Protein AF-A0AAV9DBD2-F1 (afdb_monomer)

Nearest PDB structures (foldseek):
  6ygj-assembly1_A  TM=3.162E-01  e=4.764E+00  Homo sapiens
  5ok9-assembly1_A  TM=3.037E-01  e=5.818E+00  Homo sapiens
  6t80-assembly1_A  TM=2.877E-01  e=7.104E+00  Homo sapiens
  4u7i-assembly1_A  TM=2.795E-01  e=8.253E+00  Homo sapiens

Mean predicted aligned error: 8.35 Å

Sequence (134 aa):
MDALISSFNASEMLESGPLILAWAVFLRLILSLPEEEEYNILKEIDHIGYARQSIEARSLEFLFDILCNDILMDPDGPVSGFLSVLRTFISSFVASYDMTHQFIDNSTNVILISFAKFMGER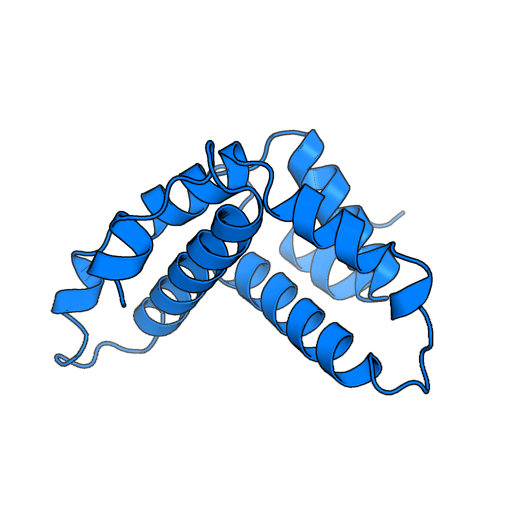RRFACNFGIKIV

Radius of gyration: 15.5 Å; Cα contacts (8 Å, |Δi|>4): 100; chains: 1; bounding box: 45×33×37 Å

Secondary structure (DSSP, 8-state):
-HHHHTT--TTT-TTHHHHHHHHHHHHHHHHTS---GGGHHHHTS-HHHHHHHHHHTTHHHHHHHHHT-GGG--TTSTTHHHHHHHHHHHHHHHHHS-TTTTT--HHHHHHHHHHHHHTT-HHHHHHHTT----

Foldseek 3Di:
DLVVLVPDDLVVPVQSLLVLLLVLLVLLVVVPDDDDVVCPVSVPRPSLVSNQNSLVSVVLVVLLVVVPDPVLPPCPDPNVVVLVVSLVSLVSSLVRDPPPPRHDDPVNVVSSCVNCVSNVVNPVVCVSNVNDDD

pLDDT: mean 77.08, std 14.4, range [32.75, 95.25]

Structure (mmCIF, N/CA/C/O backbone):
data_AF-A0AAV9DBD2-F1
#
_entry.id   AF-A0AAV9DBD2-F1
#
loop_
_atom_site.group_PDB
_atom_site.id
_atom_site.type_symbol
_atom_site.label_atom_id
_atom_site.label_alt_id
_atom_site.label_comp_id
_atom_site.label_asym_id
_atom_site.label_entity_id
_atom_site.label_seq_id
_atom_site.pdbx_PDB_ins_code
_atom_site.Cartn_x
_atom_site.Cartn_y
_atom_site.Cartn_z
_atom_site.occupancy
_atom_site.B_iso_or_equiv
_atom_site.auth_seq_id
_atom_site.auth_comp_id
_atom_site.auth_asym_id
_atom_site.auth_atom_id
_atom_site.pdbx_PDB_model_num
ATOM 1 N N . MET A 1 1 ? -16.478 -3.084 -0.289 1.00 89.25 1 MET A N 1
ATOM 2 C CA . MET A 1 1 ? -15.027 -3.079 -0.565 1.00 89.25 1 MET A CA 1
ATOM 3 C C . MET A 1 1 ? -14.296 -3.921 0.452 1.00 89.25 1 MET A C 1
ATOM 5 O O . MET A 1 1 ? -13.691 -4.891 0.031 1.00 89.25 1 MET A O 1
ATOM 9 N N . ASP A 1 2 ? -14.436 -3.634 1.750 1.00 91.94 2 ASP A N 1
ATOM 10 C CA . ASP A 1 2 ? -13.740 -4.382 2.804 1.00 91.94 2 ASP A CA 1
ATOM 11 C C . ASP A 1 2 ? -13.865 -5.908 2.673 1.00 91.94 2 ASP A C 1
ATOM 13 O O . ASP A 1 2 ? -12.870 -6.553 2.386 1.00 91.94 2 ASP A O 1
ATOM 17 N N . ALA A 1 3 ? -15.085 -6.459 2.676 1.00 91.94 3 ALA A N 1
ATOM 18 C CA . ALA A 1 3 ? -15.320 -7.902 2.512 1.00 91.94 3 ALA A CA 1
ATOM 19 C C . ALA A 1 3 ? -14.679 -8.538 1.257 1.00 91.94 3 ALA A C 1
ATOM 21 O O . ALA A 1 3 ? -14.362 -9.725 1.258 1.00 91.94 3 ALA A O 1
ATOM 22 N N . LEU A 1 4 ? -14.496 -7.765 0.180 1.00 92.50 4 LEU A N 1
ATOM 23 C CA . LEU A 1 4 ? -13.817 -8.235 -1.029 1.00 92.50 4 LEU A CA 1
ATOM 24 C C . LEU A 1 4 ? -12.302 -8.274 -0.813 1.00 92.50 4 LEU A C 1
ATOM 26 O O . LEU A 1 4 ? -11.675 -9.280 -1.123 1.00 92.50 4 LEU A O 1
ATOM 30 N N . ILE A 1 5 ? -11.726 -7.224 -0.227 1.00 91.75 5 ILE A N 1
ATOM 31 C CA . ILE A 1 5 ? -10.295 -7.169 0.095 1.00 91.75 5 ILE A CA 1
ATOM 32 C C . ILE A 1 5 ? -9.931 -8.214 1.158 1.00 91.75 5 ILE A C 1
ATOM 34 O O . ILE A 1 5 ? -8.902 -8.865 1.026 1.00 91.75 5 ILE A O 1
ATOM 38 N N . SER A 1 6 ? -10.798 -8.469 2.144 1.00 90.06 6 SER A N 1
ATOM 39 C CA . SER A 1 6 ? -10.595 -9.528 3.146 1.00 90.06 6 SER A CA 1
ATOM 40 C C . SER A 1 6 ? -10.525 -10.930 2.536 1.00 90.06 6 SER A C 1
ATOM 42 O O . SER A 1 6 ? -9.962 -11.834 3.146 1.00 90.06 6 SER A O 1
ATOM 44 N N . SER A 1 7 ? -11.120 -11.132 1.355 1.00 91.38 7 SER A N 1
ATOM 45 C CA . SER A 1 7 ? -11.084 -12.417 0.647 1.00 91.38 7 SER A CA 1
ATOM 46 C C . SER A 1 7 ? -9.794 -12.636 -0.146 1.00 91.38 7 SER A C 1
ATOM 48 O O . SER A 1 7 ? -9.552 -13.742 -0.626 1.00 91.38 7 SER A O 1
ATOM 50 N N . PHE A 1 8 ? -8.968 -11.598 -0.306 1.00 90.38 8 PHE A N 1
ATOM 51 C CA . PHE A 1 8 ? -7.730 -11.695 -1.062 1.00 90.38 8 PHE A CA 1
ATOM 52 C C . PHE A 1 8 ? -6.641 -12.402 -0.265 1.00 90.38 8 PHE A C 1
ATOM 54 O O . PHE A 1 8 ? -6.411 -12.127 0.914 1.00 90.38 8 PHE A O 1
ATOM 61 N N . ASN A 1 9 ? -5.910 -13.271 -0.959 1.00 83.88 9 ASN A N 1
ATOM 62 C CA . ASN A 1 9 ? -4.719 -13.903 -0.429 1.00 83.88 9 ASN A CA 1
ATOM 63 C C . ASN A 1 9 ? -3.484 -13.432 -1.206 1.00 83.88 9 ASN A C 1
ATOM 65 O O . ASN A 1 9 ? -3.169 -13.941 -2.281 1.00 83.88 9 ASN A O 1
ATOM 69 N N . ALA A 1 10 ? -2.745 -12.497 -0.612 1.00 78.62 10 ALA A N 1
ATOM 70 C CA . ALA A 1 10 ? -1.517 -11.954 -1.186 1.00 78.62 10 ALA A CA 1
ATOM 71 C C . ALA A 1 10 ? -0.379 -12.979 -1.336 1.00 78.62 10 ALA A C 1
ATOM 73 O O . ALA A 1 10 ? 0.552 -12.743 -2.101 1.00 78.62 10 ALA A O 1
ATOM 74 N N . SER A 1 11 ? -0.469 -14.135 -0.665 1.00 75.31 11 SER A N 1
ATOM 75 C CA . SER A 1 11 ? 0.470 -15.248 -0.868 1.00 75.31 11 SER A CA 1
ATOM 76 C C . SER A 1 11 ? 0.154 -16.100 -2.104 1.00 75.31 11 SER A C 1
ATOM 78 O O . SER A 1 11 ? 1.054 -16.732 -2.652 1.00 75.31 11 SER A O 1
ATOM 80 N N . GLU A 1 12 ? -1.100 -16.101 -2.565 1.00 80.06 12 GLU A N 1
ATOM 81 C CA . GLU A 1 12 ? -1.549 -16.854 -3.746 1.00 80.06 12 GLU A CA 1
ATOM 82 C C . GLU A 1 12 ? -1.609 -15.977 -5.002 1.00 80.06 12 GLU A C 1
ATOM 84 O O . GLU A 1 12 ? -1.350 -16.454 -6.106 1.00 80.06 12 GLU A O 1
ATOM 89 N N . MET A 1 13 ? -1.932 -14.691 -4.838 1.00 83.62 13 MET A N 1
ATOM 90 C CA . MET A 1 13 ? -2.059 -13.714 -5.918 1.00 83.62 13 MET A CA 1
ATOM 91 C C . MET A 1 13 ? -1.176 -12.502 -5.640 1.00 83.62 13 MET A C 1
ATOM 93 O O . MET A 1 13 ? -1.562 -11.612 -4.879 1.00 83.62 13 MET A O 1
ATOM 97 N N . LEU A 1 14 ? -0.011 -12.440 -6.290 1.00 80.25 14 LEU A N 1
ATOM 98 C CA . LEU A 1 14 ? 0.958 -11.352 -6.104 1.00 80.25 14 LEU A CA 1
ATOM 99 C C . LEU A 1 14 ? 0.346 -9.967 -6.371 1.00 80.25 14 LEU A C 1
ATOM 101 O O . LEU A 1 14 ? 0.628 -9.023 -5.636 1.00 80.25 14 LEU A O 1
ATOM 105 N N . GLU A 1 15 ? -0.553 -9.841 -7.355 1.00 85.00 15 GLU A N 1
ATOM 106 C CA . GLU A 1 15 ? -1.185 -8.551 -7.674 1.00 85.00 15 GLU A CA 1
ATOM 107 C C . GLU A 1 15 ? -2.196 -8.096 -6.611 1.00 85.00 15 GLU A C 1
ATOM 109 O O . GLU A 1 15 ? -2.563 -6.920 -6.563 1.00 85.00 15 GLU A O 1
ATOM 114 N N . SER A 1 16 ? -2.643 -9.000 -5.732 1.00 90.62 16 SER A N 1
ATOM 115 C CA . SER A 1 16 ? -3.591 -8.650 -4.673 1.00 90.62 16 SER A CA 1
ATOM 116 C C . SER A 1 16 ? -2.941 -7.858 -3.539 1.00 90.62 16 SER A C 1
ATOM 118 O O . SER A 1 16 ? -3.617 -7.057 -2.895 1.00 90.62 16 SER A O 1
ATOM 120 N N . GLY A 1 17 ? -1.625 -7.988 -3.350 1.00 91.94 17 GLY A N 1
ATOM 121 C CA . GLY A 1 17 ? -0.867 -7.233 -2.355 1.00 91.94 17 GLY A CA 1
ATOM 122 C C . GLY A 1 17 ? -1.003 -5.708 -2.518 1.00 91.94 17 GLY A C 1
ATOM 123 O O . GLY A 1 17 ? -1.506 -5.044 -1.607 1.00 91.94 17 GLY A O 1
ATOM 124 N N . PRO A 1 18 ? -0.663 -5.131 -3.687 1.00 92.50 18 PRO A N 1
ATOM 125 C CA . PRO A 1 18 ? -0.877 -3.710 -3.962 1.00 92.50 18 PRO A CA 1
ATOM 126 C C . PRO A 1 18 ? -2.331 -3.245 -3.805 1.00 92.50 18 PRO A C 1
ATOM 128 O O . PRO A 1 18 ? -2.565 -2.111 -3.386 1.00 92.50 18 PRO A O 1
ATOM 131 N N . LEU A 1 19 ? -3.314 -4.102 -4.108 1.00 93.31 19 LEU A N 1
ATOM 132 C CA . LEU A 1 19 ? -4.736 -3.785 -3.927 1.00 93.31 19 LEU A CA 1
ATOM 133 C C . LEU A 1 19 ? -5.121 -3.708 -2.444 1.00 93.31 19 LEU A C 1
ATOM 135 O O . LEU A 1 19 ? -5.828 -2.784 -2.038 1.00 93.31 19 LEU A O 1
ATOM 139 N N . ILE A 1 20 ? -4.617 -4.637 -1.628 1.00 94.56 20 ILE A N 1
ATOM 140 C CA . ILE A 1 20 ? -4.770 -4.611 -0.168 1.00 94.56 20 ILE A CA 1
ATOM 141 C C . ILE A 1 20 ? -4.107 -3.347 0.403 1.00 94.56 20 ILE A C 1
ATOM 143 O O . ILE A 1 20 ? -4.716 -2.655 1.222 1.00 94.56 20 ILE A O 1
ATOM 147 N N . LEU A 1 21 ? -2.909 -2.984 -0.077 1.00 93.56 21 LEU A N 1
ATOM 148 C CA . LEU A 1 21 ? -2.231 -1.746 0.328 1.00 93.56 21 LEU A CA 1
ATOM 149 C C . LEU A 1 21 ? -3.052 -0.506 -0.016 1.00 93.56 21 LEU A C 1
ATOM 151 O O . LEU A 1 21 ? -3.181 0.401 0.804 1.00 93.56 21 LEU A O 1
ATOM 155 N N . ALA A 1 22 ? -3.612 -0.465 -1.227 1.00 94.25 22 ALA A N 1
ATOM 156 C CA . ALA A 1 22 ? -4.443 0.640 -1.683 1.00 94.25 22 ALA A CA 1
ATOM 157 C C . ALA A 1 22 ? -5.667 0.836 -0.787 1.00 94.25 22 ALA A C 1
ATOM 159 O O . ALA A 1 22 ? -5.984 1.970 -0.418 1.00 94.25 22 ALA A O 1
ATOM 160 N N . TRP A 1 23 ? -6.309 -0.260 -0.376 1.00 95.25 23 TRP A N 1
ATOM 161 C CA . TRP A 1 23 ? -7.424 -0.211 0.565 1.00 95.25 23 TRP A CA 1
ATOM 162 C C . TRP A 1 23 ? -7.002 0.297 1.947 1.00 95.25 23 TRP A C 1
ATOM 164 O O . TRP A 1 23 ? -7.652 1.185 2.497 1.00 95.25 23 TRP A O 1
ATOM 174 N N . ALA A 1 24 ? -5.878 -0.193 2.474 1.00 93.88 24 ALA A N 1
ATOM 175 C CA . ALA A 1 24 ? -5.335 0.243 3.758 1.00 93.88 24 ALA A CA 1
ATOM 176 C C . ALA A 1 24 ? -5.049 1.758 3.781 1.00 93.88 24 ALA A C 1
ATOM 178 O O . ALA A 1 24 ? -5.511 2.477 4.670 1.00 93.88 24 ALA A O 1
ATOM 179 N N . VAL A 1 25 ? -4.363 2.265 2.750 1.00 93.31 25 VAL A N 1
ATOM 180 C CA . VAL A 1 25 ? -4.059 3.697 2.590 1.00 93.31 25 VAL A CA 1
ATOM 181 C C . VAL A 1 25 ? -5.329 4.526 2.475 1.00 93.31 25 VAL A C 1
ATOM 183 O O . VAL A 1 25 ? -5.440 5.559 3.130 1.00 93.31 25 VAL A O 1
ATOM 186 N N . PHE A 1 26 ? -6.304 4.074 1.686 1.00 93.00 26 PHE A N 1
ATOM 187 C CA . PHE A 1 26 ? -7.583 4.763 1.556 1.00 93.00 26 PHE A CA 1
ATOM 188 C C . PHE A 1 26 ? -8.297 4.896 2.907 1.00 93.00 26 PHE A C 1
ATOM 190 O O . PHE A 1 26 ? -8.676 6.003 3.287 1.00 93.00 26 PHE A O 1
ATOM 197 N N . LEU A 1 27 ? -8.421 3.797 3.658 1.00 92.50 27 LEU A N 1
ATOM 198 C CA . LEU A 1 27 ? -9.020 3.811 4.994 1.00 92.50 27 LEU A CA 1
ATOM 199 C C . LEU A 1 27 ? -8.294 4.789 5.911 1.00 92.50 27 LEU A C 1
ATOM 201 O O . LEU A 1 27 ? -8.929 5.601 6.577 1.00 92.50 27 LEU A O 1
ATOM 205 N N . ARG A 1 28 ? -6.959 4.758 5.910 1.00 91.25 28 ARG A N 1
ATOM 206 C CA . ARG A 1 28 ? -6.148 5.641 6.749 1.00 91.25 28 ARG A CA 1
ATOM 207 C C . ARG A 1 28 ? -6.347 7.117 6.416 1.00 91.25 28 ARG A C 1
ATOM 209 O O . ARG A 1 28 ? -6.444 7.927 7.335 1.00 91.25 28 ARG A O 1
ATOM 216 N N . LEU A 1 29 ? -6.443 7.458 5.132 1.00 89.81 29 LEU A N 1
ATOM 217 C CA . LEU A 1 29 ? -6.730 8.820 4.689 1.00 89.81 29 LEU A CA 1
ATOM 218 C C . LEU A 1 29 ? -8.123 9.272 5.138 1.00 89.81 29 LEU A C 1
ATOM 220 O O . LEU A 1 29 ? -8.242 10.353 5.708 1.00 89.81 29 LEU A O 1
ATOM 224 N N . ILE A 1 30 ? -9.158 8.450 4.945 1.00 89.38 30 ILE A N 1
ATOM 225 C CA . ILE A 1 30 ? -10.523 8.788 5.380 1.00 89.38 30 ILE A CA 1
ATOM 226 C C . ILE A 1 30 ? -10.588 8.961 6.901 1.00 89.38 30 ILE A C 1
ATOM 228 O O . ILE A 1 30 ? -11.131 9.948 7.383 1.00 89.38 30 ILE A O 1
ATOM 232 N N . LEU A 1 31 ? -9.962 8.057 7.658 1.00 87.44 31 LEU A N 1
ATOM 233 C CA . LEU A 1 31 ? -9.902 8.125 9.120 1.00 87.44 31 LEU A CA 1
ATOM 234 C C . LEU A 1 31 ? -9.083 9.314 9.652 1.00 87.44 31 LEU A C 1
ATOM 236 O O . LEU A 1 31 ? -9.169 9.620 10.839 1.00 87.44 31 LEU A O 1
ATOM 240 N N . SER A 1 32 ? -8.282 9.972 8.806 1.00 85.81 32 SER A N 1
ATOM 241 C CA . SER A 1 32 ? -7.544 11.192 9.163 1.00 85.81 32 SER A CA 1
ATOM 242 C C . SER A 1 32 ? -8.365 12.476 9.007 1.00 85.81 32 SER A C 1
ATOM 244 O O . SER A 1 32 ? -7.927 13.538 9.457 1.00 85.81 32 SER A O 1
ATOM 246 N N . LEU A 1 33 ? -9.537 12.396 8.369 1.00 85.75 33 LEU A N 1
ATOM 247 C CA . LEU A 1 33 ? -10.442 13.530 8.229 1.00 85.75 33 LEU A CA 1
ATOM 248 C C . LEU A 1 33 ? -11.080 13.880 9.588 1.00 85.75 33 LEU A C 1
ATOM 250 O O . LEU A 1 33 ? -11.198 13.009 10.453 1.00 85.75 33 LEU A O 1
ATOM 254 N N . PRO A 1 34 ? -11.485 15.148 9.799 1.00 82.12 34 PRO A N 1
ATOM 255 C CA . PRO A 1 34 ? -12.207 15.556 11.002 1.00 82.12 34 PRO A CA 1
ATOM 256 C C . PRO A 1 34 ? -13.434 14.668 11.235 1.00 82.12 34 PRO A C 1
ATOM 258 O O . PRO A 1 34 ? -14.089 14.267 10.276 1.00 82.12 34 PRO A O 1
ATOM 261 N N . GLU A 1 35 ? -13.720 14.347 12.499 1.00 66.94 35 GLU A N 1
ATOM 262 C CA . GLU A 1 35 ? -14.751 13.370 12.857 1.00 66.94 35 GLU A CA 1
ATOM 263 C C . GLU A 1 35 ? -16.143 13.787 12.360 1.00 66.94 35 GLU A C 1
ATOM 265 O O . GLU A 1 35 ? -16.793 14.654 12.938 1.00 66.94 35 GLU A O 1
ATOM 270 N N . GLU A 1 36 ? -16.609 13.119 11.308 1.00 64.50 36 GLU A N 1
ATOM 271 C CA . GLU A 1 36 ? -18.017 13.048 10.923 1.00 64.50 36 GLU A CA 1
ATOM 272 C C . GLU A 1 36 ? -18.550 11.694 11.422 1.00 64.50 36 GLU A C 1
ATOM 274 O O . GLU A 1 36 ? -17.899 10.656 11.251 1.00 64.50 36 GLU A O 1
ATOM 279 N N . GLU A 1 37 ? -19.732 11.676 12.045 1.00 64.81 37 GLU A N 1
ATOM 280 C CA . GLU A 1 37 ? -20.354 10.455 12.591 1.00 64.81 37 GLU A CA 1
ATOM 281 C C . GLU A 1 37 ? -20.548 9.344 11.530 1.00 64.81 37 GLU A C 1
ATOM 283 O O . GLU A 1 37 ? -20.658 8.165 11.877 1.00 64.81 37 GLU A O 1
ATOM 288 N N . GLU A 1 38 ? -20.520 9.697 10.238 1.00 64.94 38 GLU A N 1
ATOM 289 C CA . GLU A 1 38 ? -20.659 8.790 9.089 1.00 64.94 38 GLU A CA 1
ATOM 290 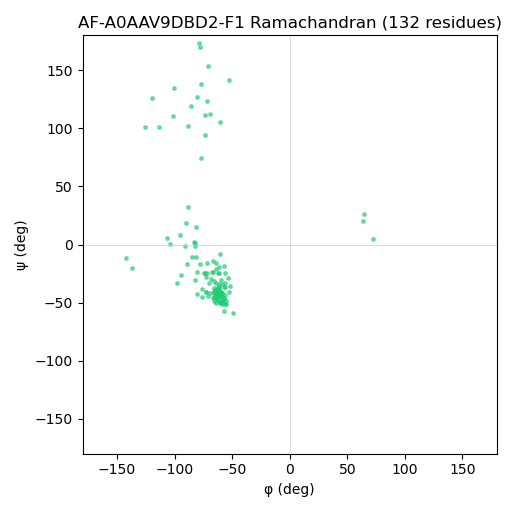C C . GLU A 1 38 ? -19.549 7.729 8.967 1.00 64.94 38 GLU A C 1
ATOM 292 O O . GLU A 1 38 ? -19.791 6.661 8.401 1.00 64.94 38 GLU A O 1
ATOM 297 N N . TYR A 1 39 ? -18.347 7.952 9.514 1.00 69.88 39 TYR A N 1
ATOM 298 C CA . TYR A 1 39 ? -17.206 7.039 9.317 1.00 69.88 39 TYR A CA 1
ATOM 299 C C . TYR A 1 39 ? -17.009 6.004 10.437 1.00 69.88 39 TYR A C 1
ATOM 301 O O . TYR A 1 39 ? -16.012 5.280 10.431 1.00 69.88 39 TYR A O 1
ATOM 309 N N . ASN A 1 40 ? -17.939 5.890 11.392 1.00 74.19 40 ASN A N 1
ATOM 310 C CA . ASN A 1 40 ? -17.790 4.992 12.548 1.00 74.19 40 ASN A CA 1
ATOM 311 C C . ASN A 1 40 ? -17.572 3.519 12.163 1.00 74.19 40 ASN A C 1
ATOM 313 O O . ASN A 1 40 ? -16.746 2.852 12.777 1.00 74.19 40 ASN A O 1
ATOM 317 N N . ILE A 1 41 ? -18.224 3.033 11.103 1.00 82.31 41 ILE A N 1
ATOM 318 C CA . ILE A 1 41 ? -18.048 1.654 10.610 1.00 82.31 41 ILE A CA 1
ATOM 319 C C . ILE A 1 41 ? -16.626 1.432 10.062 1.00 82.31 41 ILE A C 1
ATOM 321 O O . ILE A 1 41 ? -16.076 0.341 10.171 1.00 82.31 41 ILE A O 1
ATOM 325 N N . LEU A 1 42 ? -15.988 2.466 9.501 1.00 86.00 42 LEU A N 1
ATOM 326 C CA . LEU A 1 42 ? -14.629 2.358 8.959 1.00 86.00 42 LEU A CA 1
ATOM 327 C C . LEU A 1 42 ? -13.566 2.271 10.060 1.00 86.00 42 LEU A C 1
ATOM 329 O O . LEU A 1 42 ? -12.495 1.721 9.814 1.00 86.00 42 LEU A O 1
ATOM 333 N N . LYS A 1 43 ? -13.856 2.779 11.267 1.00 84.12 43 LYS A N 1
ATOM 334 C CA . LYS A 1 43 ? -12.960 2.678 12.434 1.00 84.12 43 LYS A CA 1
ATOM 335 C C . LYS A 1 43 ? -12.808 1.233 12.929 1.00 84.12 43 LYS A C 1
ATOM 337 O O . LYS A 1 43 ? -11.807 0.926 13.569 1.00 84.12 43 LYS A O 1
ATOM 342 N N . GLU A 1 44 ? -13.775 0.361 12.639 1.00 88.75 44 GLU A N 1
ATOM 343 C CA . GLU A 1 44 ? -13.733 -1.064 13.004 1.00 88.75 44 GLU A CA 1
ATOM 344 C C . GLU A 1 44 ? -12.837 -1.890 12.068 1.00 88.75 44 GLU A C 1
ATOM 346 O O . GLU A 1 44 ? -12.437 -3.001 12.413 1.00 88.75 44 GLU A O 1
ATOM 351 N N . ILE A 1 45 ? -12.502 -1.353 10.891 1.00 92.81 45 ILE A N 1
ATOM 352 C CA . ILE A 1 45 ? -11.694 -2.054 9.897 1.00 92.81 45 ILE A CA 1
ATOM 353 C C . ILE A 1 45 ? -10.210 -1.961 10.268 1.00 92.81 45 ILE A C 1
ATOM 355 O O . ILE A 1 45 ? -9.654 -0.870 10.422 1.00 92.81 45 ILE A O 1
ATOM 359 N N . ASP A 1 46 ? -9.530 -3.111 10.334 1.00 91.31 46 ASP A N 1
ATOM 360 C CA . ASP A 1 46 ? -8.101 -3.185 10.652 1.00 91.31 46 ASP A CA 1
ATOM 361 C C . ASP A 1 46 ? -7.206 -2.790 9.462 1.00 91.31 46 ASP A C 1
ATOM 363 O O . ASP A 1 46 ? -6.536 -3.600 8.817 1.00 91.31 46 ASP A O 1
ATOM 367 N N . HIS A 1 47 ? -7.152 -1.486 9.192 1.00 91.81 47 HIS A N 1
ATOM 368 C CA . HIS A 1 47 ? -6.270 -0.909 8.177 1.00 91.81 47 HIS A CA 1
ATOM 369 C C . HIS A 1 47 ? -4.766 -1.141 8.447 1.00 91.81 47 HIS A C 1
ATOM 371 O O . HIS A 1 47 ? -3.961 -1.023 7.523 1.00 91.81 47 HIS A O 1
ATOM 377 N N . ILE A 1 48 ? -4.357 -1.455 9.686 1.00 89.94 48 ILE A N 1
ATOM 378 C CA . ILE A 1 48 ? -2.954 -1.735 10.033 1.00 89.94 48 ILE A CA 1
ATOM 379 C C . ILE A 1 48 ? -2.634 -3.178 9.650 1.00 89.94 48 ILE A C 1
ATOM 381 O O . ILE A 1 48 ? -1.594 -3.430 9.043 1.00 89.94 48 ILE A O 1
ATOM 385 N N . GLY A 1 49 ? -3.549 -4.105 9.939 1.00 90.44 49 GLY A N 1
ATOM 386 C CA . GLY A 1 49 ? -3.482 -5.496 9.508 1.00 90.44 49 GLY A CA 1
ATOM 387 C C . GLY A 1 49 ? -3.346 -5.625 7.995 1.00 90.44 49 GLY A C 1
ATOM 388 O O . GLY A 1 49 ? -2.421 -6.292 7.532 1.00 90.44 49 GLY A O 1
ATOM 389 N N . TYR A 1 50 ? -4.178 -4.914 7.224 1.00 92.94 50 TYR A N 1
ATOM 390 C CA . TYR A 1 50 ? -4.062 -4.898 5.761 1.00 92.94 50 TYR A CA 1
ATOM 391 C C . TYR A 1 50 ? -2.733 -4.316 5.273 1.00 92.94 50 TYR A C 1
ATOM 393 O O . TYR A 1 50 ? -2.089 -4.912 4.409 1.00 92.94 50 TYR A O 1
ATOM 401 N N . ALA A 1 51 ? -2.290 -3.183 5.832 1.00 90.06 51 ALA A N 1
ATOM 402 C CA . ALA A 1 51 ? -1.000 -2.602 5.466 1.00 90.06 51 ALA A CA 1
ATOM 403 C C . ALA A 1 51 ? 0.137 -3.602 5.721 1.00 90.06 51 ALA A C 1
ATOM 405 O O . ALA A 1 51 ? 0.919 -3.877 4.813 1.00 90.06 51 ALA A O 1
ATOM 406 N N . ARG A 1 52 ? 0.177 -4.219 6.909 1.00 87.88 52 ARG A N 1
ATOM 407 C CA . ARG A 1 52 ? 1.185 -5.226 7.265 1.00 87.88 52 ARG A CA 1
ATOM 408 C C . ARG A 1 52 ? 1.161 -6.415 6.311 1.00 87.88 52 ARG A C 1
ATOM 410 O O . ARG A 1 52 ? 2.202 -6.749 5.759 1.00 87.88 52 ARG A O 1
ATOM 417 N N . GLN A 1 53 ? -0.012 -7.004 6.081 1.00 88.88 53 GLN A N 1
ATOM 418 C CA . GLN A 1 53 ? -0.175 -8.150 5.185 1.00 88.88 53 GLN A CA 1
ATOM 419 C C . GLN A 1 53 ? 0.343 -7.837 3.777 1.00 88.88 53 GLN A C 1
ATOM 421 O O . GLN A 1 53 ? 1.040 -8.646 3.172 1.00 88.88 53 GLN A O 1
ATOM 426 N N . SER A 1 54 ? 0.036 -6.649 3.258 1.00 90.75 54 SER A N 1
ATOM 427 C CA . SER A 1 54 ? 0.540 -6.208 1.960 1.00 90.75 54 SER A CA 1
ATOM 428 C C . SER A 1 54 ? 2.071 -6.091 1.941 1.00 90.75 54 SER A C 1
ATOM 430 O O . SER A 1 54 ? 2.706 -6.492 0.962 1.00 90.75 54 SER A O 1
ATOM 432 N N . ILE A 1 55 ? 2.672 -5.506 2.982 1.00 87.12 55 ILE A N 1
ATOM 433 C CA . ILE A 1 55 ? 4.129 -5.336 3.056 1.00 87.12 55 ILE A CA 1
ATOM 434 C C . ILE A 1 55 ? 4.826 -6.695 3.153 1.00 87.12 55 ILE A C 1
ATOM 436 O O . ILE A 1 55 ? 5.759 -6.947 2.395 1.00 87.12 55 ILE A O 1
ATOM 440 N N . GLU A 1 56 ? 4.326 -7.600 3.997 1.00 86.38 56 GLU A N 1
ATOM 441 C CA . GLU A 1 56 ? 4.811 -8.984 4.096 1.00 86.38 56 GLU A CA 1
ATOM 442 C C . GLU A 1 56 ? 4.695 -9.730 2.758 1.00 86.38 56 GLU A C 1
ATOM 444 O O . GLU A 1 56 ? 5.565 -10.524 2.402 1.00 86.38 56 GLU A O 1
ATOM 449 N N . ALA A 1 57 ? 3.660 -9.423 1.975 1.00 88.94 57 ALA A N 1
ATOM 450 C CA . ALA A 1 57 ? 3.461 -9.953 0.633 1.00 88.94 57 ALA A CA 1
ATOM 451 C C . ALA A 1 57 ? 4.264 -9.233 -0.463 1.00 88.94 57 ALA A C 1
ATOM 453 O O . ALA A 1 57 ? 3.978 -9.416 -1.645 1.00 88.94 57 ALA A O 1
ATOM 454 N N . ARG A 1 58 ? 5.277 -8.433 -0.103 1.00 89.69 58 ARG A N 1
ATOM 455 C CA . ARG A 1 58 ? 6.232 -7.851 -1.062 1.00 89.69 58 ARG A CA 1
ATOM 456 C C . ARG A 1 58 ? 5.598 -6.871 -2.058 1.00 89.69 58 ARG A C 1
ATOM 458 O O . A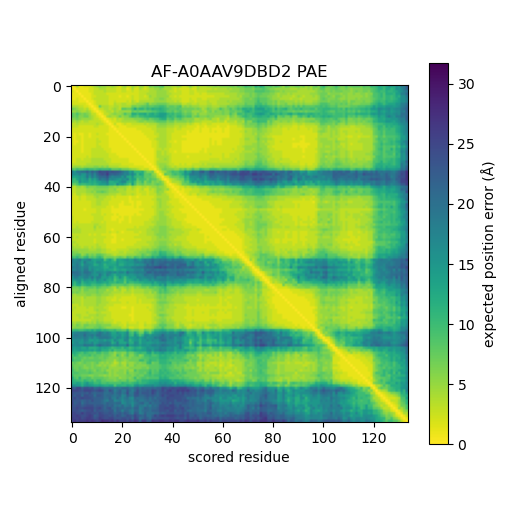RG A 1 58 ? 6.118 -6.630 -3.146 1.00 89.69 58 ARG A O 1
ATOM 465 N N . SER A 1 59 ? 4.483 -6.241 -1.681 1.00 89.94 59 SER A N 1
ATOM 466 C CA . SER A 1 59 ? 3.699 -5.376 -2.581 1.00 89.94 59 SER A CA 1
ATOM 467 C C . SER A 1 59 ? 4.467 -4.159 -3.092 1.00 89.94 59 SER A C 1
ATOM 469 O O . SER A 1 59 ? 4.267 -3.729 -4.225 1.00 89.94 59 SER A O 1
ATOM 471 N N . LEU A 1 60 ? 5.359 -3.593 -2.274 1.00 87.69 60 LEU A N 1
ATOM 472 C CA . LEU A 1 60 ? 6.198 -2.469 -2.696 1.00 87.69 60 LEU A CA 1
ATOM 473 C C . LEU A 1 60 ? 7.247 -2.894 -3.724 1.00 87.69 60 LEU A C 1
ATOM 475 O O . LEU A 1 60 ? 7.566 -2.111 -4.610 1.00 87.69 60 LEU A O 1
ATOM 479 N N . GLU A 1 61 ? 7.751 -4.121 -3.635 1.00 88.06 61 GLU A N 1
ATOM 480 C CA . GLU A 1 61 ? 8.704 -4.673 -4.603 1.00 88.06 61 GLU A CA 1
ATOM 481 C C . GLU A 1 61 ? 7.995 -4.936 -5.922 1.00 88.06 61 GLU A C 1
ATOM 483 O O . GLU A 1 61 ? 8.459 -4.487 -6.960 1.00 88.06 61 GLU A O 1
ATOM 488 N N . PHE A 1 62 ? 6.801 -5.524 -5.866 1.00 88.81 62 PHE A N 1
ATOM 489 C CA . PHE A 1 62 ? 5.957 -5.705 -7.041 1.00 88.81 62 PHE A CA 1
ATOM 490 C C . PHE A 1 62 ? 5.650 -4.373 -7.752 1.00 88.81 62 PHE A C 1
ATOM 492 O O . PHE A 1 62 ? 5.800 -4.256 -8.967 1.00 88.81 62 PHE A O 1
ATOM 499 N N . LEU A 1 63 ? 5.265 -3.334 -7.002 1.00 87.06 63 LEU A N 1
ATOM 500 C CA . LEU A 1 63 ? 5.037 -1.996 -7.562 1.00 87.06 63 LEU A CA 1
ATOM 501 C C . LEU A 1 63 ? 6.317 -1.372 -8.133 1.00 87.06 63 LEU A C 1
ATOM 503 O O . LEU A 1 63 ? 6.249 -0.611 -9.099 1.00 87.06 63 LEU A O 1
ATOM 507 N N . PHE A 1 64 ? 7.472 -1.672 -7.539 1.00 84.38 64 PHE A N 1
ATOM 508 C CA . PHE A 1 64 ? 8.763 -1.170 -7.995 1.00 84.38 64 PHE A CA 1
ATOM 509 C C . PHE A 1 64 ? 9.191 -1.861 -9.291 1.00 84.38 64 PHE A C 1
ATOM 511 O O . PHE A 1 64 ? 9.635 -1.193 -10.218 1.00 84.38 64 PHE A O 1
ATOM 518 N N . ASP A 1 65 ? 8.973 -3.169 -9.398 1.00 85.25 65 ASP A N 1
ATOM 519 C CA . ASP A 1 65 ? 9.248 -3.947 -10.605 1.00 85.25 65 ASP A CA 1
ATOM 520 C C . ASP A 1 65 ? 8.378 -3.483 -11.779 1.00 85.25 65 ASP A C 1
ATOM 522 O O . ASP A 1 65 ? 8.867 -3.358 -12.903 1.00 85.25 65 ASP A O 1
ATOM 526 N N . ILE A 1 66 ? 7.106 -3.150 -11.520 1.00 81.25 66 ILE A N 1
ATOM 527 C CA . ILE A 1 66 ? 6.241 -2.496 -12.512 1.00 81.25 66 ILE A CA 1
ATOM 528 C C . ILE A 1 66 ? 6.856 -1.163 -12.938 1.00 81.25 66 ILE A C 1
ATOM 530 O O . ILE A 1 66 ? 6.990 -0.902 -14.129 1.00 81.25 66 ILE A O 1
ATOM 534 N N . LEU A 1 67 ? 7.252 -0.328 -11.978 1.00 76.56 67 LEU A N 1
ATOM 535 C CA . LEU A 1 67 ? 7.805 0.999 -12.241 1.00 76.56 67 LEU A CA 1
ATOM 536 C C . LEU A 1 67 ? 9.101 0.959 -13.064 1.00 76.56 67 LEU A C 1
ATOM 538 O O . LEU A 1 67 ? 9.320 1.823 -13.908 1.00 76.56 67 LEU A O 1
ATOM 542 N N . CYS A 1 68 ? 9.949 -0.036 -12.817 1.00 74.81 68 CYS A N 1
ATOM 543 C CA . CYS A 1 68 ? 11.206 -0.244 -13.527 1.00 74.81 68 CYS A CA 1
ATOM 544 C C . CYS A 1 68 ? 11.049 -0.997 -14.854 1.00 74.81 68 CYS A C 1
ATOM 546 O O . CYS A 1 68 ? 12.051 -1.262 -15.513 1.00 74.81 68 CYS A O 1
ATOM 548 N N . ASN A 1 69 ? 9.828 -1.346 -15.262 1.00 76.56 69 ASN A N 1
ATOM 549 C CA . ASN A 1 69 ? 9.596 -2.003 -16.536 1.00 76.56 69 ASN A CA 1
ATOM 550 C C . ASN A 1 69 ? 9.791 -1.019 -17.702 1.00 76.56 69 ASN A C 1
ATOM 552 O O . ASN A 1 69 ? 9.099 -0.004 -17.788 1.00 76.56 69 ASN A O 1
ATOM 556 N N . ASP A 1 70 ? 10.683 -1.359 -18.636 1.00 63.94 70 ASP A N 1
ATOM 557 C CA . ASP A 1 70 ? 11.052 -0.519 -19.786 1.00 63.94 70 ASP A CA 1
ATOM 558 C C . ASP A 1 70 ? 9.858 -0.098 -20.666 1.00 63.94 70 ASP A C 1
ATOM 560 O O . ASP A 1 70 ? 9.905 0.947 -21.312 1.00 63.94 70 ASP A O 1
ATOM 564 N N . ILE A 1 71 ? 8.758 -0.863 -20.666 1.00 64.38 71 ILE A N 1
ATOM 565 C CA . ILE A 1 71 ? 7.531 -0.534 -21.414 1.00 64.38 71 ILE A CA 1
ATOM 566 C C . ILE A 1 71 ? 6.836 0.703 -20.825 1.00 64.38 71 ILE A C 1
ATOM 568 O O . ILE A 1 71 ? 6.178 1.450 -21.548 1.00 64.38 71 ILE A O 1
ATOM 572 N N . LEU A 1 72 ? 6.979 0.935 -19.517 1.00 60.84 72 LEU A N 1
ATOM 573 C CA . LEU A 1 72 ? 6.360 2.063 -18.823 1.00 60.84 72 LEU A CA 1
ATOM 574 C C . LEU A 1 72 ? 7.251 3.315 -18.784 1.00 60.84 72 LEU A C 1
ATOM 576 O O . LEU A 1 72 ? 6.823 4.352 -18.281 1.00 60.84 72 LEU A O 1
ATOM 580 N N . MET A 1 73 ? 8.464 3.234 -19.340 1.00 61.53 73 MET A N 1
ATOM 581 C CA . MET A 1 73 ? 9.493 4.281 -19.298 1.00 61.53 73 MET A CA 1
ATOM 582 C C . MET A 1 73 ? 9.421 5.278 -20.465 1.00 61.53 73 MET A C 1
ATOM 584 O O . MET A 1 73 ? 10.397 5.982 -20.719 1.00 61.53 73 MET A O 1
ATOM 588 N N . ASP A 1 74 ? 8.285 5.371 -21.164 1.00 68.06 74 ASP A N 1
ATOM 589 C CA . ASP A 1 74 ? 8.025 6.447 -22.127 1.00 68.06 74 ASP A CA 1
ATOM 590 C C . ASP A 1 74 ? 7.381 7.654 -21.408 1.00 68.06 74 ASP A C 1
ATOM 592 O O . ASP A 1 74 ? 6.184 7.613 -21.091 1.00 68.06 74 ASP A O 1
ATOM 596 N N . PRO A 1 75 ? 8.144 8.726 -21.115 1.00 59.28 75 PRO A N 1
ATOM 597 C CA . PRO A 1 75 ? 7.652 9.875 -20.356 1.00 59.28 75 PRO A CA 1
ATOM 598 C C . PRO A 1 75 ? 6.574 10.677 -21.097 1.00 59.28 75 PRO A C 1
ATOM 600 O O . PRO A 1 75 ? 5.764 11.328 -20.437 1.00 59.28 75 PRO A O 1
ATOM 603 N N . ASP A 1 76 ? 6.533 10.599 -22.430 1.00 67.94 76 ASP A N 1
ATOM 604 C CA . ASP A 1 76 ? 5.544 11.272 -23.283 1.00 67.94 76 ASP A CA 1
ATOM 605 C C . ASP A 1 76 ? 4.469 10.297 -23.801 1.00 67.94 76 ASP A C 1
ATOM 607 O O . ASP A 1 76 ? 3.536 10.680 -24.514 1.00 67.94 76 ASP A O 1
ATOM 611 N N . GLY A 1 77 ? 4.580 9.026 -23.414 1.00 69.94 77 GLY A N 1
ATOM 612 C CA . GLY A 1 77 ? 3.684 7.961 -23.814 1.00 69.94 77 GLY A CA 1
ATOM 613 C C . GLY A 1 77 ? 2.360 7.950 -23.041 1.00 69.94 77 GLY A C 1
ATOM 614 O O . GLY A 1 77 ? 2.183 8.643 -22.029 1.00 69.94 77 GLY A O 1
ATOM 615 N N . PRO A 1 78 ? 1.418 7.078 -23.449 1.00 66.62 78 PRO A N 1
ATOM 616 C CA . PRO A 1 78 ? 0.119 6.901 -22.788 1.00 66.62 78 PRO A CA 1
ATOM 617 C C . PRO A 1 78 ? 0.231 6.438 -21.323 1.00 66.62 78 PRO A C 1
ATOM 619 O O . PRO A 1 78 ? -0.767 6.396 -20.605 1.00 66.62 78 PRO A O 1
ATOM 622 N N . VAL A 1 79 ? 1.442 6.093 -20.874 1.00 69.81 79 VAL A N 1
ATOM 623 C CA . VAL A 1 79 ? 1.734 5.560 -19.544 1.00 69.81 79 VAL A CA 1
ATOM 624 C C . VAL A 1 79 ? 2.024 6.645 -18.497 1.00 69.81 79 VAL A C 1
ATOM 626 O O . VAL A 1 79 ? 1.894 6.398 -17.296 1.00 69.81 79 VAL A O 1
ATOM 629 N N . SER A 1 80 ? 2.322 7.875 -18.921 1.00 70.62 80 SER A N 1
ATOM 630 C CA . SER A 1 80 ? 2.607 9.014 -18.030 1.00 70.62 80 SER A CA 1
ATOM 631 C C . SER A 1 80 ? 1.523 9.249 -16.961 1.00 70.62 80 SER A C 1
ATOM 633 O O . SER A 1 80 ? 1.834 9.560 -15.806 1.00 70.62 80 SER A O 1
ATOM 635 N N . GLY A 1 81 ? 0.250 9.012 -17.301 1.00 75.19 81 GLY A N 1
ATOM 636 C CA . GLY A 1 81 ? -0.874 9.069 -16.363 1.00 75.19 81 GLY A CA 1
ATOM 637 C C . GLY A 1 81 ? -0.800 8.016 -15.249 1.00 75.19 81 GLY A C 1
ATOM 638 O O . GLY A 1 81 ? -1.026 8.343 -14.083 1.00 75.19 81 GLY A O 1
ATOM 639 N N . PHE A 1 82 ? -0.411 6.777 -15.568 1.00 78.12 82 PHE A N 1
ATOM 640 C CA . PHE A 1 82 ? -0.243 5.714 -14.569 1.00 78.12 82 PHE A CA 1
ATOM 641 C C . PHE A 1 82 ? 0.900 6.023 -13.603 1.00 78.12 82 PHE A C 1
ATOM 643 O O . PHE A 1 82 ? 0.749 5.834 -12.397 1.00 78.12 82 PHE A O 1
ATOM 650 N N . LEU A 1 83 ? 2.008 6.575 -14.107 1.00 76.19 83 LEU A N 1
ATOM 651 C CA . LEU A 1 83 ? 3.127 7.008 -13.266 1.00 76.19 83 LEU A CA 1
ATOM 652 C C . LEU A 1 83 ? 2.715 8.119 -12.295 1.00 76.19 83 LEU A C 1
ATOM 654 O O . LEU A 1 83 ? 3.159 8.127 -11.147 1.00 76.19 83 LEU A O 1
ATOM 658 N N . SER A 1 84 ? 1.843 9.037 -12.725 1.00 78.62 84 SER A N 1
ATOM 659 C CA . SER A 1 84 ? 1.284 10.057 -11.835 1.00 78.62 84 SER A CA 1
ATOM 660 C C . SER A 1 84 ? 0.431 9.436 -10.729 1.00 78.62 84 SER A C 1
ATOM 662 O O . SER A 1 84 ? 0.581 9.813 -9.570 1.00 78.62 84 SER A O 1
ATOM 664 N N . VAL A 1 85 ? -0.437 8.476 -11.066 1.00 85.19 85 VAL A N 1
ATOM 665 C CA . VAL A 1 85 ? -1.280 7.773 -10.084 1.00 85.19 85 VAL A CA 1
ATOM 666 C C . VAL A 1 85 ? -0.421 7.010 -9.081 1.00 85.19 85 VAL A C 1
ATOM 668 O O . VAL A 1 85 ? -0.628 7.144 -7.877 1.00 85.19 85 VAL A O 1
ATOM 671 N N . LEU A 1 86 ? 0.579 6.266 -9.558 1.00 83.38 86 LEU A N 1
ATOM 672 C CA . LEU A 1 86 ? 1.488 5.514 -8.698 1.00 83.38 86 LEU A CA 1
ATOM 673 C C . LEU A 1 86 ? 2.298 6.444 -7.787 1.00 83.38 86 LEU A C 1
ATOM 675 O O . LEU A 1 86 ? 2.429 6.169 -6.598 1.00 83.38 86 LEU A O 1
ATOM 679 N N . ARG A 1 87 ? 2.767 7.589 -8.299 1.00 79.38 87 ARG A N 1
ATOM 680 C CA . ARG A 1 87 ? 3.451 8.603 -7.485 1.00 79.38 87 ARG A CA 1
ATOM 681 C C . ARG A 1 87 ? 2.558 9.138 -6.378 1.00 79.38 87 ARG A C 1
ATOM 683 O O . ARG A 1 87 ? 2.974 9.157 -5.223 1.00 79.38 87 ARG A O 1
ATOM 690 N N . THR A 1 88 ? 1.336 9.545 -6.713 1.00 86.06 88 THR A N 1
ATOM 691 C CA . THR A 1 88 ? 0.369 10.016 -5.719 1.00 86.06 88 THR A CA 1
ATOM 692 C C . THR A 1 88 ? 0.086 8.935 -4.686 1.00 86.06 88 THR A C 1
ATOM 694 O O . THR A 1 88 ? 0.123 9.221 -3.495 1.00 86.06 88 THR A O 1
ATOM 697 N N . PHE A 1 89 ? -0.120 7.694 -5.124 1.00 88.19 89 PHE A N 1
ATOM 698 C CA . PHE A 1 89 ? -0.371 6.571 -4.234 1.00 88.19 89 PHE A CA 1
ATOM 699 C C . PHE A 1 89 ? 0.779 6.339 -3.244 1.00 88.19 89 PHE A C 1
ATOM 701 O O . PHE A 1 89 ? 0.544 6.284 -2.038 1.00 88.19 89 PHE A O 1
ATOM 708 N N . ILE A 1 90 ? 2.021 6.269 -3.730 1.00 83.69 90 ILE A N 1
ATOM 709 C CA . ILE A 1 90 ? 3.204 6.067 -2.885 1.00 83.69 90 ILE A CA 1
ATOM 710 C C . ILE A 1 90 ? 3.387 7.241 -1.911 1.00 83.69 90 ILE A C 1
ATOM 712 O O . ILE A 1 90 ? 3.636 7.019 -0.727 1.00 83.69 90 ILE A O 1
ATOM 716 N N . SER A 1 91 ? 3.198 8.484 -2.358 1.00 82.44 91 SER A N 1
ATOM 717 C CA . SER A 1 91 ? 3.268 9.655 -1.473 1.00 82.44 91 SER A CA 1
ATOM 718 C C . SER A 1 91 ? 2.157 9.654 -0.416 1.00 82.44 91 SER A C 1
ATOM 720 O O . SER A 1 91 ? 2.417 9.975 0.744 1.00 82.44 91 SER A O 1
ATOM 722 N N . SER A 1 92 ? 0.939 9.245 -0.777 1.00 86.94 92 SER A N 1
ATOM 723 C CA . SER A 1 92 ? -0.170 9.070 0.163 1.00 86.94 92 SER A CA 1
ATOM 724 C C . SER A 1 92 ? 0.110 7.971 1.181 1.00 86.94 92 SER A C 1
ATOM 726 O O . SER A 1 92 ? -0.114 8.195 2.366 1.00 86.94 92 SER A O 1
ATOM 728 N N . PHE A 1 93 ? 0.637 6.821 0.758 1.00 87.12 93 PHE A N 1
ATOM 729 C CA . PHE A 1 93 ? 1.033 5.731 1.654 1.00 87.12 93 PHE A CA 1
ATOM 730 C C . PHE A 1 93 ? 2.028 6.215 2.712 1.00 87.12 93 PHE A C 1
ATOM 732 O O . PHE A 1 93 ? 1.787 6.072 3.910 1.00 87.12 93 PHE A O 1
ATOM 739 N N . VAL A 1 94 ? 3.088 6.879 2.257 1.00 80.44 94 VAL A N 1
ATOM 740 C CA . VAL A 1 94 ? 4.120 7.472 3.111 1.00 80.44 94 VAL A CA 1
ATOM 741 C C . VAL A 1 94 ? 3.568 8.506 4.084 1.00 80.44 94 VAL A C 1
ATOM 743 O O . VAL A 1 94 ? 3.980 8.537 5.236 1.00 80.44 94 VAL A O 1
ATOM 746 N N . ALA A 1 95 ? 2.654 9.365 3.635 1.00 80.88 95 ALA A N 1
ATOM 747 C CA . ALA A 1 95 ? 2.059 10.383 4.495 1.00 80.88 95 ALA A CA 1
ATOM 748 C C . ALA A 1 95 ? 1.066 9.794 5.513 1.00 80.88 95 ALA A C 1
ATOM 750 O O . ALA A 1 95 ? 0.867 10.363 6.583 1.00 80.88 95 ALA A O 1
ATOM 751 N N . SER A 1 96 ? 0.430 8.672 5.173 1.00 82.81 96 SER A N 1
ATOM 752 C CA . SER A 1 96 ? -0.645 8.060 5.961 1.00 82.81 96 SER A CA 1
ATOM 753 C C . SER A 1 96 ? -0.127 7.205 7.117 1.00 82.81 96 SER A C 1
ATOM 755 O O . SER A 1 96 ? -0.791 7.096 8.154 1.00 82.81 96 SER A O 1
ATOM 757 N N . TYR A 1 97 ? 1.055 6.610 6.950 1.00 80.00 97 TYR A N 1
ATOM 758 C CA . TYR A 1 97 ? 1.657 5.700 7.916 1.00 80.00 97 TYR A CA 1
ATOM 759 C C . TYR A 1 97 ? 3.004 6.230 8.404 1.00 80.00 97 TYR A C 1
ATOM 761 O O . TYR A 1 97 ? 3.910 6.482 7.613 1.00 80.00 97 TYR A O 1
ATOM 769 N N . ASP A 1 98 ? 3.164 6.338 9.726 1.00 70.06 98 ASP A N 1
ATOM 770 C CA . ASP A 1 98 ? 4.479 6.559 10.326 1.00 70.06 98 ASP A CA 1
ATOM 771 C C . ASP A 1 98 ? 5.272 5.253 10.252 1.00 70.06 98 ASP A C 1
ATOM 773 O O . ASP A 1 98 ? 5.140 4.335 11.069 1.00 70.06 98 ASP A O 1
ATOM 777 N N . MET A 1 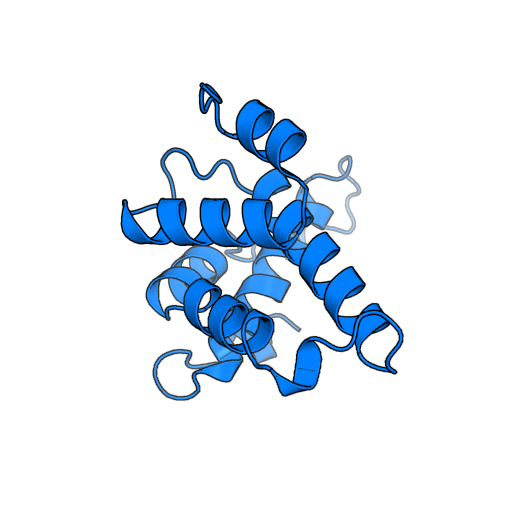99 ? 6.060 5.141 9.191 1.00 62.41 99 MET A N 1
ATOM 778 C CA . MET A 1 99 ? 6.740 3.900 8.872 1.00 62.41 99 MET A CA 1
ATOM 779 C C . MET A 1 99 ? 8.045 3.682 9.643 1.00 62.41 99 MET A C 1
ATOM 781 O O . MET A 1 99 ? 8.687 2.652 9.462 1.00 62.41 99 MET A O 1
ATOM 785 N N . THR A 1 100 ? 8.431 4.601 10.531 1.00 56.16 100 THR A N 1
ATOM 786 C CA . THR A 1 100 ? 9.683 4.491 11.296 1.00 56.16 100 THR A CA 1
ATOM 787 C C . THR A 1 100 ? 9.719 3.293 12.251 1.00 56.16 100 THR A C 1
ATOM 789 O O . THR A 1 100 ? 10.810 2.856 12.609 1.00 56.16 100 THR A O 1
ATOM 792 N N . HIS A 1 101 ? 8.562 2.740 12.643 1.00 56.34 101 HIS A N 1
ATOM 793 C CA . HIS A 1 101 ? 8.489 1.629 13.605 1.00 56.34 101 HIS A CA 1
ATOM 794 C C . HIS A 1 101 ? 7.504 0.501 13.252 1.00 56.34 101 HIS A C 1
ATOM 796 O O . HIS A 1 101 ? 7.636 -0.589 13.801 1.00 56.34 101 HIS A O 1
ATOM 802 N N . GLN A 1 102 ? 6.509 0.726 12.383 1.00 58.09 102 GLN A N 1
ATOM 803 C CA . GLN A 1 102 ? 5.378 -0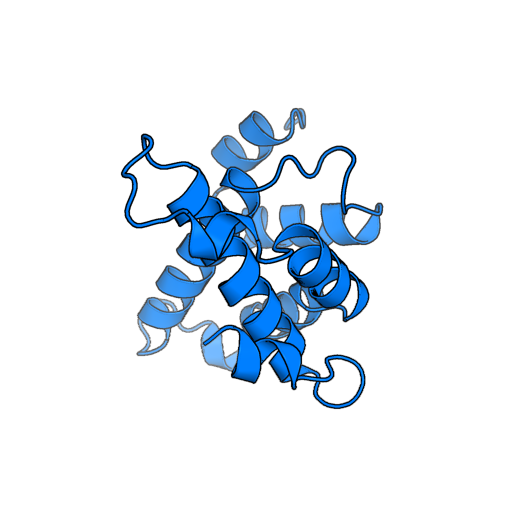.210 12.251 1.00 58.09 102 GLN A CA 1
ATOM 804 C C . GLN A 1 102 ? 5.520 -1.264 11.139 1.00 58.09 102 GLN A C 1
ATOM 806 O O . GLN A 1 102 ? 4.928 -2.333 11.263 1.00 58.09 102 GLN A O 1
ATOM 811 N N . PHE A 1 103 ? 6.285 -0.995 10.073 1.00 59.88 103 PHE A N 1
ATOM 812 C CA . PHE A 1 103 ? 6.263 -1.842 8.863 1.00 59.88 103 PHE A CA 1
ATOM 813 C C . PHE A 1 103 ? 7.617 -2.053 8.181 1.00 59.88 103 PHE A C 1
ATOM 815 O O . PHE A 1 103 ? 7.718 -2.874 7.277 1.00 59.88 103 PHE A O 1
ATOM 822 N N . ILE A 1 104 ? 8.646 -1.295 8.558 1.00 58.38 104 ILE A N 1
ATOM 823 C CA . ILE A 1 104 ? 9.863 -1.192 7.757 1.00 58.38 104 ILE A CA 1
ATOM 824 C C . ILE A 1 104 ? 10.975 -2.060 8.332 1.00 58.38 104 ILE A C 1
ATOM 826 O O . ILE A 1 104 ? 11.582 -1.749 9.356 1.00 58.38 104 ILE A O 1
ATOM 830 N N . ASP A 1 105 ? 11.288 -3.119 7.597 1.00 67.81 105 ASP A N 1
ATOM 831 C CA . ASP A 1 105 ? 12.617 -3.705 7.600 1.00 67.81 105 ASP A CA 1
ATOM 832 C C . ASP A 1 105 ? 13.580 -2.863 6.732 1.00 67.81 105 ASP A C 1
ATOM 834 O O . ASP A 1 105 ? 13.194 -1.939 6.006 1.00 67.81 105 ASP A O 1
ATOM 838 N N . ASN A 1 106 ? 14.879 -3.155 6.806 1.00 67.56 106 ASN A N 1
ATOM 839 C CA . ASN A 1 106 ? 15.882 -2.394 6.059 1.00 67.56 106 ASN A CA 1
ATOM 840 C C . ASN A 1 106 ? 15.645 -2.445 4.528 1.00 67.56 106 ASN A C 1
ATOM 842 O O . ASN A 1 106 ? 15.948 -1.480 3.828 1.00 67.56 106 ASN A O 1
ATOM 846 N N . SER A 1 107 ? 15.067 -3.536 4.013 1.00 70.38 107 SER A N 1
ATOM 847 C CA . SER A 1 107 ? 14.699 -3.730 2.600 1.00 70.38 107 SER A CA 1
ATOM 848 C C . SER A 1 107 ? 13.626 -2.747 2.142 1.00 70.38 107 SER A C 1
ATOM 850 O O . SER A 1 107 ? 13.810 -2.045 1.146 1.00 70.38 107 SER A O 1
ATOM 852 N N . THR A 1 108 ? 12.538 -2.638 2.898 1.00 73.62 108 THR A N 1
ATOM 853 C CA . THR A 1 108 ? 11.396 -1.769 2.596 1.00 73.62 108 THR A CA 1
ATOM 854 C C . THR A 1 108 ? 11.824 -0.305 2.515 1.00 73.62 108 THR A C 1
ATOM 856 O O . THR A 1 108 ? 11.446 0.420 1.592 1.00 73.62 108 THR A O 1
ATOM 859 N N . ASN A 1 109 ? 12.703 0.113 3.428 1.00 75.88 109 ASN A N 1
ATOM 860 C CA . ASN A 1 109 ? 13.311 1.443 3.418 1.00 75.88 109 ASN A CA 1
ATOM 861 C C . ASN A 1 109 ? 14.078 1.721 2.118 1.00 75.88 109 ASN A C 1
ATOM 863 O O . ASN A 1 109 ? 13.929 2.782 1.509 1.00 75.88 109 ASN A O 1
ATOM 867 N N . VAL A 1 110 ? 14.895 0.765 1.670 1.00 76.50 110 VAL A N 1
ATOM 868 C CA . VAL A 1 110 ? 15.676 0.890 0.431 1.00 76.50 110 VAL A CA 1
ATOM 869 C C . VAL A 1 110 ? 14.767 1.012 -0.791 1.00 76.50 110 VAL A C 1
ATOM 871 O O . VAL A 1 110 ? 15.053 1.813 -1.687 1.00 76.50 110 VAL A O 1
ATOM 874 N N . ILE A 1 111 ? 13.657 0.277 -0.822 1.00 81.06 111 ILE A N 1
ATOM 875 C CA . ILE A 1 111 ? 12.680 0.332 -1.914 1.00 81.06 111 ILE A CA 1
ATOM 876 C C . ILE A 1 111 ? 11.986 1.694 -1.950 1.00 81.06 111 ILE A C 1
ATOM 878 O O . ILE A 1 111 ? 11.943 2.328 -3.000 1.00 81.06 111 ILE A O 1
ATOM 882 N N . LEU A 1 112 ? 11.534 2.216 -0.809 1.00 77.38 112 LEU A N 1
ATOM 883 C CA . LEU A 1 112 ? 10.915 3.545 -0.723 1.00 77.38 112 LEU A CA 1
ATOM 884 C C . LEU A 1 112 ? 11.873 4.669 -1.133 1.00 77.38 112 LEU A C 1
ATOM 886 O O . LEU A 1 112 ? 11.486 5.599 -1.843 1.00 77.38 112 LEU A O 1
ATOM 890 N N . ILE A 1 113 ? 13.147 4.568 -0.747 1.00 77.06 113 ILE A N 1
ATOM 891 C CA . ILE A 1 113 ? 14.190 5.492 -1.209 1.00 77.06 113 ILE A CA 1
ATOM 892 C C . ILE A 1 113 ? 14.384 5.369 -2.727 1.00 77.06 113 ILE A C 1
ATOM 894 O O . ILE A 1 113 ? 14.574 6.381 -3.406 1.00 77.06 113 ILE A O 1
ATOM 898 N N . SER A 1 114 ? 14.339 4.154 -3.272 1.00 78.81 114 SER A N 1
ATOM 899 C CA . SER A 1 114 ? 14.457 3.906 -4.714 1.00 78.81 114 SER A CA 1
ATOM 900 C C . SER A 1 114 ? 13.267 4.481 -5.486 1.00 78.81 114 SER A C 1
ATOM 902 O O . SER A 1 114 ? 13.481 5.179 -6.477 1.00 78.81 114 SER A O 1
ATOM 904 N N . PHE A 1 115 ? 12.042 4.327 -4.975 1.00 78.44 115 PHE A N 1
ATOM 905 C CA . PHE A 1 115 ? 10.848 5.008 -5.481 1.00 78.44 115 PHE A CA 1
ATOM 906 C C . PHE A 1 115 ? 11.023 6.529 -5.484 1.00 78.44 115 PHE A C 1
ATOM 908 O O . PHE A 1 115 ? 10.833 7.178 -6.510 1.00 78.44 115 PHE A O 1
ATOM 915 N N . ALA A 1 116 ? 11.446 7.116 -4.363 1.00 73.19 116 ALA A N 1
ATOM 916 C CA . ALA A 1 116 ? 11.644 8.560 -4.259 1.00 73.19 116 ALA A CA 1
ATOM 917 C C . ALA A 1 116 ? 12.708 9.085 -5.239 1.00 73.19 116 ALA A C 1
ATOM 919 O O . ALA A 1 116 ? 12.570 10.180 -5.791 1.00 73.19 116 ALA A O 1
ATOM 920 N N . LYS A 1 117 ? 13.773 8.306 -5.474 1.00 74.06 117 LYS A N 1
ATOM 921 C CA . LYS A 1 117 ? 14.802 8.620 -6.473 1.00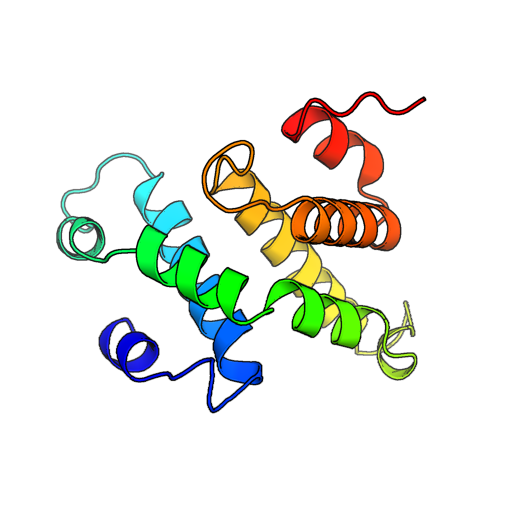 74.06 117 LYS A CA 1
ATOM 922 C C . LYS A 1 117 ? 14.240 8.571 -7.888 1.00 74.06 117 LYS A C 1
ATOM 924 O O . LYS A 1 117 ? 14.463 9.525 -8.630 1.00 74.06 117 LYS A O 1
ATOM 929 N N . PHE A 1 118 ? 13.517 7.506 -8.228 1.00 71.19 118 PHE A N 1
ATOM 930 C CA . PHE A 1 118 ? 12.893 7.333 -9.537 1.00 71.19 118 PHE A CA 1
ATOM 931 C C . PHE A 1 118 ? 11.908 8.469 -9.842 1.00 71.19 118 PHE A C 1
ATOM 933 O O . PHE A 1 118 ? 11.915 9.043 -10.924 1.00 71.19 118 PHE A O 1
ATOM 940 N N . MET A 1 119 ? 11.104 8.860 -8.854 1.00 67.69 119 MET A N 1
ATOM 941 C CA . MET A 1 119 ? 10.068 9.882 -9.019 1.00 67.69 119 MET A CA 1
ATOM 942 C C . MET A 1 119 ? 10.592 11.324 -8.924 1.00 67.69 119 MET A C 1
ATOM 944 O O . MET A 1 119 ? 9.812 12.264 -9.053 1.00 67.69 119 MET A O 1
ATOM 948 N N . GLY A 1 120 ? 11.892 11.526 -8.677 1.00 66.50 120 GLY A N 1
ATOM 949 C CA . GLY A 1 120 ? 12.491 12.855 -8.517 1.00 66.50 120 GLY A CA 1
ATOM 950 C C . GLY A 1 120 ? 12.131 13.574 -7.206 1.00 66.50 120 GLY A C 1
ATOM 951 O O . GLY A 1 120 ? 12.565 14.705 -6.987 1.00 66.50 120 GLY A O 1
ATOM 952 N N . GLU A 1 121 ? 11.407 12.932 -6.284 1.00 60.50 121 GLU A N 1
ATOM 953 C CA . GLU A 1 121 ? 10.877 13.534 -5.049 1.00 60.50 121 GLU A CA 1
ATOM 954 C C . GLU A 1 121 ? 11.848 13.479 -3.848 1.00 60.50 121 GLU A C 1
ATOM 956 O O . GLU A 1 121 ? 11.434 13.419 -2.688 1.00 60.50 121 GLU A O 1
ATOM 961 N N . ARG A 1 122 ? 13.167 13.545 -4.092 1.00 53.06 122 ARG A N 1
ATOM 962 C CA . ARG A 1 122 ? 14.199 13.316 -3.053 1.00 53.06 122 ARG A CA 1
ATOM 963 C C . ARG A 1 122 ? 14.024 14.174 -1.792 1.00 53.06 122 ARG A C 1
ATOM 965 O O . ARG A 1 122 ? 14.227 13.676 -0.692 1.00 53.06 122 ARG A O 1
ATOM 972 N N . ARG A 1 123 ? 13.668 15.460 -1.933 1.00 48.84 123 ARG A N 1
ATOM 973 C CA . ARG A 1 123 ? 13.643 16.413 -0.803 1.00 48.84 123 ARG A CA 1
ATOM 974 C C . ARG A 1 123 ? 12.441 16.233 0.129 1.00 48.84 123 ARG A C 1
ATOM 976 O O . ARG A 1 123 ? 12.613 16.351 1.334 1.00 48.84 123 ARG A O 1
ATOM 983 N N . ARG A 1 124 ? 11.247 15.936 -0.402 1.00 50.97 124 ARG A N 1
ATOM 984 C CA . ARG A 1 124 ? 10.036 15.739 0.421 1.00 50.97 124 ARG A CA 1
ATOM 985 C C . ARG A 1 124 ? 10.090 14.418 1.185 1.00 50.97 124 ARG A C 1
ATOM 987 O O . ARG A 1 124 ? 9.792 14.397 2.372 1.00 50.97 124 ARG A O 1
ATOM 994 N N . PHE A 1 125 ? 10.564 13.356 0.532 1.00 51.97 125 PHE A N 1
ATOM 995 C CA . PHE 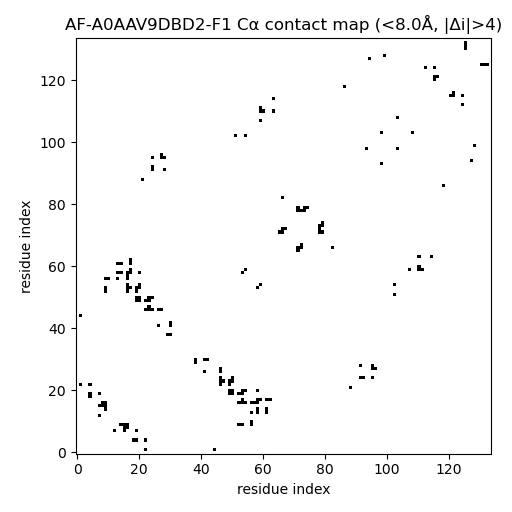A 1 125 ? 10.762 12.054 1.168 1.00 51.97 125 PHE A CA 1
ATOM 996 C C . PHE A 1 125 ? 11.796 12.109 2.295 1.00 51.97 125 PHE A C 1
ATOM 998 O O . PHE A 1 125 ? 11.523 11.676 3.408 1.00 51.97 125 PHE A O 1
ATOM 1005 N N . ALA A 1 126 ? 12.965 12.699 2.049 1.00 50.81 126 ALA A N 1
ATOM 1006 C CA . ALA A 1 126 ? 14.005 12.793 3.068 1.00 50.81 126 ALA A CA 1
ATOM 1007 C C . ALA A 1 126 ? 13.573 13.594 4.310 1.00 50.81 126 ALA A C 1
ATOM 1009 O O . ALA A 1 126 ? 13.897 13.199 5.428 1.00 50.81 126 ALA A O 1
ATOM 1010 N N . CYS A 1 127 ? 12.806 14.678 4.127 1.00 50.41 127 CYS A N 1
ATOM 1011 C CA . CYS A 1 127 ? 12.236 15.446 5.236 1.00 50.41 127 CYS A CA 1
ATOM 1012 C C . CYS A 1 127 ? 11.197 14.649 6.038 1.00 50.41 127 CYS A C 1
ATOM 1014 O O . CYS A 1 127 ? 11.236 14.704 7.263 1.00 50.41 127 CYS A O 1
ATOM 1016 N N . ASN A 1 128 ? 10.315 13.892 5.376 1.00 47.19 128 ASN A N 1
ATOM 1017 C CA . ASN A 1 128 ? 9.282 13.100 6.056 1.00 47.19 128 ASN A CA 1
ATOM 1018 C C . ASN A 1 128 ? 9.847 11.876 6.798 1.00 47.19 128 ASN A C 1
ATOM 1020 O O . ASN A 1 128 ? 9.243 11.426 7.764 1.00 47.19 128 ASN A O 1
ATOM 1024 N N . PHE A 1 129 ? 11.014 11.368 6.388 1.00 49.72 129 PHE A N 1
ATOM 1025 C CA . PHE A 1 129 ? 11.654 10.191 6.993 1.00 49.72 129 PHE A CA 1
ATOM 1026 C C . PHE A 1 129 ? 12.889 10.500 7.853 1.00 49.72 129 PHE A C 1
ATOM 1028 O O . PHE A 1 129 ? 13.579 9.582 8.289 1.00 49.72 129 PHE A O 1
ATOM 1035 N N . GLY A 1 130 ? 13.215 11.776 8.087 1.00 43.59 130 GLY A N 1
ATOM 1036 C CA . GLY A 1 130 ? 14.387 12.161 8.886 1.00 43.59 130 GLY A CA 1
ATOM 1037 C C . GLY A 1 130 ? 15.738 11.743 8.280 1.00 43.59 130 GLY A C 1
ATOM 1038 O O . GLY A 1 130 ? 16.741 11.663 8.990 1.00 43.59 130 GLY A O 1
ATOM 1039 N N . ILE A 1 131 ? 15.791 11.477 6.973 1.00 45.28 131 ILE A N 1
ATOM 1040 C CA . ILE A 1 131 ? 16.998 11.012 6.281 1.00 45.28 131 ILE A CA 1
ATOM 1041 C C . ILE A 1 131 ? 17.835 12.232 5.880 1.00 45.28 131 ILE A C 1
ATOM 1043 O O . ILE A 1 131 ? 17.395 13.073 5.097 1.00 45.28 131 ILE A O 1
ATOM 1047 N N . LYS A 1 132 ? 19.074 12.337 6.379 1.00 32.75 132 LYS A N 1
ATOM 1048 C CA . LYS A 1 132 ? 20.023 13.357 5.904 1.00 32.75 132 LYS A CA 1
ATOM 1049 C C . LYS A 1 132 ? 20.451 13.029 4.473 1.00 32.75 132 LYS A C 1
ATOM 1051 O O . LYS A 1 132 ? 21.159 12.052 4.248 1.00 32.75 132 LYS A O 1
ATOM 1056 N N . ILE A 1 133 ? 20.044 13.864 3.519 1.00 38.34 133 ILE A N 1
ATOM 1057 C CA . ILE A 1 133 ? 20.641 13.876 2.181 1.00 38.34 133 ILE A CA 1
ATOM 1058 C C . ILE A 1 133 ? 22.021 14.523 2.327 1.00 38.34 133 ILE A C 1
ATOM 1060 O O . ILE A 1 133 ? 22.099 15.711 2.644 1.00 38.34 133 ILE A O 1
ATOM 1064 N N . VAL A 1 134 ? 23.080 13.732 2.153 1.00 37.81 134 VAL A N 1
ATOM 1065 C CA . VAL A 1 134 ? 24.455 14.225 1.967 1.00 37.81 134 VAL A CA 1
ATOM 1066 C C . VAL A 1 134 ? 24.686 14.470 0.484 1.00 37.81 134 VAL A C 1
ATOM 1068 O O . VAL A 1 134 ? 24.271 13.599 -0.316 1.00 37.81 134 VAL A O 1
#

InterPro domains:
  IPR044840 Nucleoporin Nup188 [PTHR31431] (1-108)

Organism: Acorus calamus (NCBI:txid4465)

Solvent-accessible surface area (backbone atoms only — not comparable to full-atom values): 7802 Å² total; per-residue (Å²): 108,65,77,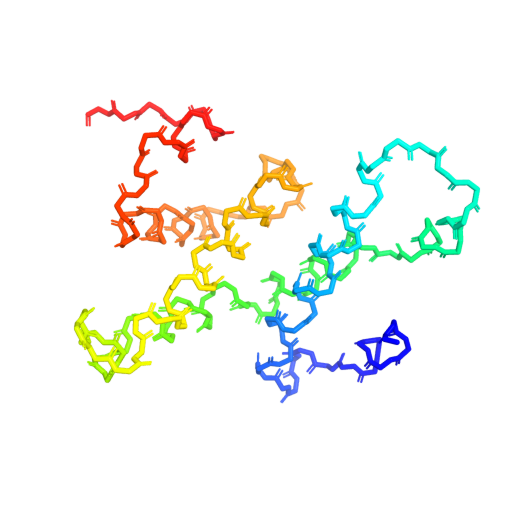60,53,72,69,56,51,31,90,83,35,61,76,44,6,47,53,34,32,52,51,17,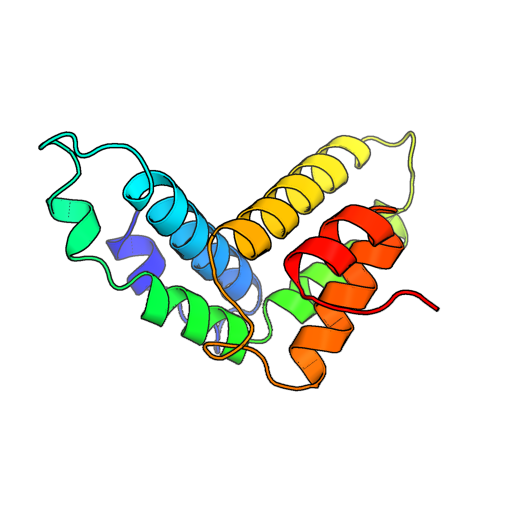41,51,51,44,52,60,70,68,48,82,92,54,84,86,52,60,73,62,71,73,52,63,40,62,58,34,37,46,53,11,55,78,36,42,19,65,56,57,54,45,54,56,65,70,31,75,89,56,67,40,80,89,42,93,42,39,63,57,54,50,51,51,50,53,49,53,54,48,40,57,72,61,43,78,51,91,79,77,72,59,52,77,66,56,51,53,50,54,50,47,51,28,57,74,70,70,43,51,69,64,53,27,64,77,68,73,47,83,86,126